Protein AF-A0A7X5N5S2-F1 (afdb_monomer_lite)

Sequence (81 aa):
IVTDVAGTTRDTLHEAIQLDGFELTLVDTAGLRDGGDAIEREGMRRARAELQRADLALVVLDARDPQAARDAIGDAIDAVP

InterPro domains:
  IPR006073 GTP binding domain [PF01926] (1-69)
  IPR027417 P-loop containing nucleoside triphosphate hydrolase [G3DSA:3.40.50.300] (1-71)
  IPR027417 P-loop containing nucleoside triphosphate hydrolase [SSF52540] (1-68)

Organism: Xanthomonas perforans (NCBI:txid442694)

pLDDT: mean 84.01, std 17.08, range [34.22, 96.75]

Secondary structure (DSSP, 8-state):
-----TT---S--EEEEEETTEEEEEE--PPP-S---HHHHHHHHHHHHHHTT-S-------TTSHHHHHHHHTTTTTT--

Structure (mmCIF, N/CA/C/O backbone):
data_AF-A0A7X5N5S2-F1
#
_entry.id   AF-A0A7X5N5S2-F1
#
loop_
_atom_site.group_PDB
_atom_site.id
_atom_site.type_symbol
_atom_site.label_atom_id
_atom_site.label_alt_id
_atom_site.label_comp_id
_atom_site.label_asym_id
_atom_site.label_entity_id
_atom_site.label_seq_id
_atom_site.pdbx_PDB_ins_code
_atom_site.Cartn_x
_atom_site.Cartn_y
_atom_site.Cartn_z
_atom_site.occupancy
_atom_site.B_iso_or_equiv
_atom_site.auth_seq_id
_atom_site.auth_comp_id
_atom_site.auth_asym_id
_atom_site.auth_atom_id
_atom_site.pdbx_PDB_model_num
ATOM 1 N N . ILE A 1 1 ? 19.737 7.926 12.500 1.00 37.44 1 ILE A N 1
ATOM 2 C CA . ILE A 1 1 ? 20.378 9.190 12.941 1.00 37.44 1 ILE A CA 1
ATOM 3 C C . ILE A 1 1 ? 19.265 10.043 13.526 1.00 37.44 1 ILE A C 1
ATOM 5 O O . ILE A 1 1 ? 18.365 10.400 12.776 1.00 37.44 1 ILE A O 1
ATOM 9 N N . VAL A 1 2 ? 19.278 10.240 14.845 1.00 35.12 2 VAL A N 1
ATOM 10 C CA . VAL A 1 2 ? 18.248 10.945 15.626 1.00 35.12 2 VAL A CA 1
ATOM 11 C C . VAL A 1 2 ? 18.792 12.330 15.976 1.00 35.12 2 VAL A C 1
ATOM 13 O O . VAL A 1 2 ? 19.974 12.445 16.295 1.00 35.12 2 VAL A O 1
ATOM 16 N N . THR A 1 3 ? 17.962 13.365 15.896 1.00 34.22 3 THR A N 1
ATOM 17 C CA . THR A 1 3 ? 18.275 14.717 16.385 1.00 34.22 3 THR A CA 1
ATOM 18 C C . THR A 1 3 ? 17.060 15.259 17.133 1.00 34.22 3 THR A C 1
ATOM 20 O O . THR A 1 3 ? 15.946 15.095 16.642 1.00 34.22 3 THR A O 1
ATOM 23 N N . ASP A 1 4 ? 17.281 15.935 18.264 1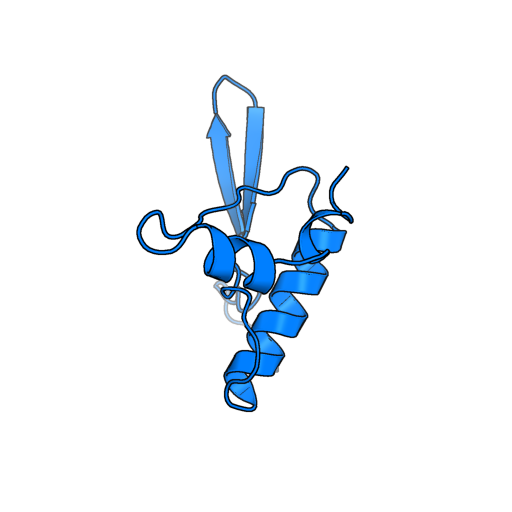.00 40.09 4 ASP A N 1
ATOM 24 C CA . ASP A 1 4 ? 16.269 16.459 19.204 1.00 40.09 4 ASP A CA 1
ATOM 25 C C . ASP A 1 4 ? 15.485 17.685 18.689 1.00 40.09 4 ASP A C 1
ATOM 27 O O . ASP A 1 4 ? 15.382 18.715 19.356 1.00 40.09 4 ASP A O 1
ATOM 31 N N . VAL A 1 5 ? 14.913 17.603 17.487 1.00 46.06 5 VAL A N 1
ATOM 32 C CA . VAL A 1 5 ? 14.020 18.642 16.953 1.00 46.06 5 VAL A CA 1
ATOM 33 C C . VAL A 1 5 ? 12.597 18.090 16.913 1.00 46.06 5 VAL A C 1
ATOM 35 O O . VAL A 1 5 ? 12.328 17.095 16.237 1.00 46.06 5 VAL A O 1
ATOM 38 N N . ALA A 1 6 ? 11.680 18.735 17.642 1.00 43.91 6 ALA A N 1
ATOM 39 C CA . ALA A 1 6 ? 10.246 18.485 17.527 1.00 43.91 6 ALA A CA 1
ATOM 40 C C . ALA A 1 6 ? 9.817 18.755 16.075 1.00 43.91 6 ALA A C 1
ATOM 42 O O . ALA A 1 6 ? 9.986 19.866 15.575 1.00 43.91 6 ALA A O 1
ATOM 43 N N . GLY A 1 7 ? 9.338 17.715 15.389 1.00 46.97 7 GLY A N 1
ATOM 44 C CA . GLY A 1 7 ? 9.152 17.703 13.930 1.00 46.97 7 GLY A CA 1
ATOM 45 C C . GLY A 1 7 ? 10.026 16.687 13.184 1.00 46.97 7 GLY A C 1
ATOM 46 O O . GLY A 1 7 ? 10.181 16.777 11.971 1.00 46.97 7 GLY A O 1
ATOM 47 N N . THR A 1 8 ? 10.613 15.717 13.883 1.00 51.06 8 THR A N 1
ATOM 48 C CA . THR A 1 8 ? 11.326 14.594 13.267 1.00 51.06 8 THR A CA 1
ATOM 49 C C . THR A 1 8 ? 10.400 13.396 13.066 1.00 51.06 8 THR A C 1
ATOM 51 O O . THR A 1 8 ? 10.475 12.419 13.798 1.00 51.06 8 THR A O 1
ATOM 54 N N . THR A 1 9 ? 9.559 13.425 12.035 1.00 46.47 9 THR A N 1
ATOM 55 C CA . THR A 1 9 ? 9.001 12.184 11.475 1.00 46.47 9 THR A CA 1
ATOM 56 C C . THR A 1 9 ? 9.672 11.926 10.137 1.00 46.47 9 THR A C 1
ATOM 58 O O . THR A 1 9 ? 9.324 12.463 9.091 1.00 46.47 9 THR A O 1
ATOM 61 N N . ARG A 1 10 ? 10.749 11.143 10.219 1.00 49.28 10 ARG A N 1
ATOM 62 C CA . ARG A 1 10 ? 11.449 10.543 9.075 1.00 49.28 10 ARG A CA 1
ATOM 63 C C . ARG A 1 10 ? 10.986 9.098 8.838 1.00 49.28 10 ARG A C 1
ATOM 65 O O . ARG A 1 10 ? 11.581 8.385 8.031 1.00 49.28 10 ARG A O 1
ATOM 72 N N . ASP A 1 11 ? 9.966 8.693 9.586 1.00 49.44 11 ASP A N 1
ATOM 73 C CA . ASP A 1 11 ? 9.196 7.478 9.402 1.00 49.44 11 ASP A CA 1
ATOM 74 C C . ASP A 1 11 ? 8.232 7.714 8.235 1.00 49.44 11 ASP A C 1
ATOM 76 O O . ASP A 1 11 ? 7.953 8.862 7.887 1.00 49.44 11 ASP A O 1
ATOM 80 N N . THR A 1 12 ? 7.798 6.645 7.578 1.00 53.44 12 THR A N 1
ATOM 81 C CA . THR A 1 12 ? 6.761 6.652 6.536 1.00 53.44 12 THR A CA 1
ATOM 82 C C . THR A 1 12 ? 5.682 7.702 6.833 1.00 53.44 12 THR A C 1
ATOM 84 O O . THR A 1 12 ? 5.313 7.895 7.993 1.00 53.44 12 THR A O 1
ATOM 87 N N . LEU A 1 13 ? 5.227 8.441 5.813 1.00 66.25 13 LEU A N 1
ATOM 88 C CA . LEU A 1 13 ? 4.183 9.454 5.987 1.00 66.25 13 LEU A CA 1
ATOM 89 C C . LEU A 1 13 ? 2.915 8.738 6.460 1.00 66.25 13 LEU A C 1
ATOM 91 O O . LEU A 1 13 ? 2.245 8.072 5.676 1.00 66.25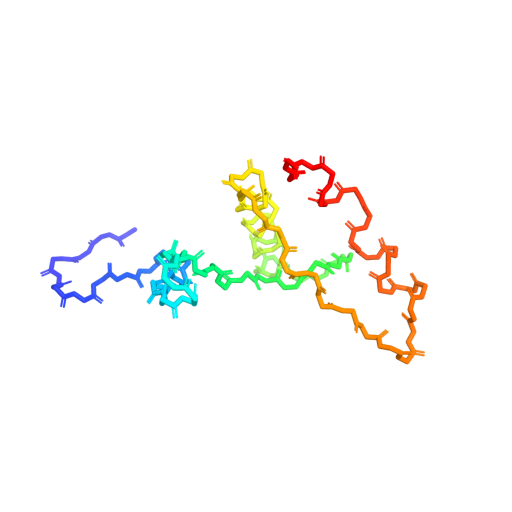 13 LEU A O 1
A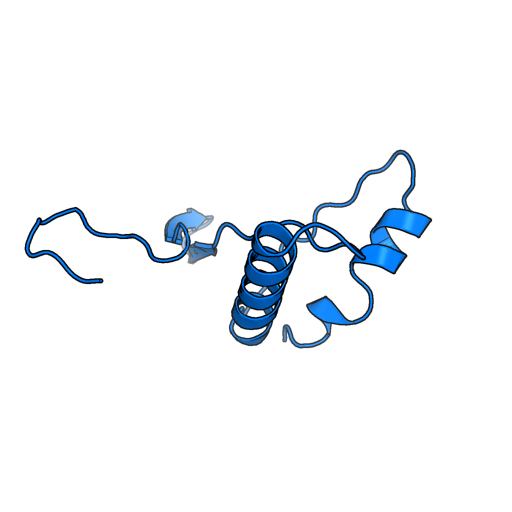TOM 95 N N . HIS A 1 14 ? 2.669 8.826 7.765 1.00 81.06 14 HIS A N 1
ATOM 96 C CA . HIS A 1 14 ? 1.486 8.313 8.428 1.00 81.06 14 HIS A CA 1
ATOM 97 C C . HIS A 1 14 ? 0.536 9.482 8.638 1.00 81.06 14 HIS A C 1
ATOM 99 O O . HIS A 1 14 ? 0.846 10.409 9.391 1.00 81.06 14 HIS A O 1
ATOM 105 N N . GLU A 1 15 ? -0.614 9.439 7.980 1.00 88.06 15 GLU A N 1
ATOM 106 C CA . GLU A 1 15 ? -1.651 10.452 8.127 1.00 88.06 15 GLU A CA 1
ATOM 107 C C . GLU A 1 15 ? -2.907 9.822 8.717 1.00 88.06 15 GLU A C 1
ATOM 109 O O . GLU A 1 15 ? -3.471 8.882 8.160 1.00 88.06 15 GLU A O 1
ATOM 114 N N . ALA A 1 16 ? -3.346 10.344 9.861 1.00 89.25 16 ALA A N 1
ATOM 115 C CA . ALA A 1 16 ? -4.616 9.959 10.453 1.00 89.25 16 ALA A CA 1
ATOM 116 C C . ALA A 1 16 ? -5.750 10.739 9.778 1.00 89.25 16 ALA A C 1
ATOM 118 O O . ALA A 1 16 ? -5.737 11.973 9.751 1.00 89.25 16 ALA A O 1
ATOM 119 N N . ILE A 1 17 ? -6.744 10.023 9.260 1.00 91.88 17 ILE A N 1
ATOM 120 C CA . ILE A 1 17 ? -7.952 10.598 8.666 1.00 91.88 17 ILE A CA 1
ATOM 121 C C . ILE A 1 17 ? -9.201 10.023 9.330 1.00 91.88 17 ILE A C 1
ATOM 123 O O . ILE A 1 17 ? -9.181 8.938 9.905 1.00 91.88 17 ILE A O 1
ATOM 127 N N . GLN A 1 18 ? -10.307 10.754 9.219 1.00 94.31 18 GLN A N 1
ATOM 128 C CA . GLN A 1 18 ? -11.631 10.286 9.618 1.00 94.31 18 GLN A CA 1
ATOM 129 C C . GLN A 1 18 ? -12.465 10.045 8.362 1.00 94.31 18 GLN A C 1
ATOM 131 O O . GLN A 1 18 ? -12.656 10.967 7.566 1.00 94.31 18 GLN A O 1
ATOM 136 N N . LEU A 1 19 ? -12.968 8.824 8.193 1.00 91.81 19 LEU A N 1
ATOM 137 C CA . LEU A 1 19 ? -13.827 8.441 7.075 1.00 91.81 19 LEU A CA 1
ATOM 138 C C . LEU A 1 19 ? -15.058 7.717 7.617 1.00 91.81 19 LEU A C 1
ATOM 140 O O . LEU A 1 19 ? -14.931 6.674 8.247 1.00 91.81 19 LEU A O 1
ATOM 144 N N . ASP A 1 20 ? -16.244 8.292 7.414 1.00 94.62 20 ASP A N 1
ATOM 145 C CA . ASP A 1 20 ? -17.528 7.736 7.872 1.00 94.62 20 ASP A CA 1
ATOM 146 C C . ASP A 1 20 ? -17.557 7.317 9.359 1.00 94.62 20 ASP A C 1
ATOM 148 O O . ASP A 1 20 ? -18.231 6.368 9.751 1.00 94.62 20 ASP A O 1
ATOM 152 N N . GLY A 1 21 ? -16.830 8.053 10.208 1.00 93.12 21 GLY A N 1
ATOM 153 C CA . GLY A 1 21 ? -16.729 7.790 11.648 1.00 93.12 21 GLY A CA 1
ATOM 154 C C . GLY A 1 21 ? -15.665 6.762 12.048 1.00 93.12 21 GLY A C 1
ATOM 155 O O . GLY A 1 21 ? -15.562 6.447 13.233 1.00 93.12 21 GLY A O 1
ATOM 156 N N . PHE A 1 22 ? -14.873 6.263 11.096 1.00 92.06 22 PHE A N 1
ATOM 157 C CA . PHE A 1 22 ? -13.705 5.422 11.342 1.00 92.06 22 PHE A CA 1
ATOM 158 C C . PHE A 1 22 ? -12.419 6.242 11.266 1.00 92.06 22 PHE A C 1
ATOM 160 O O . PHE A 1 22 ? -12.212 7.009 10.323 1.00 92.06 22 PHE A O 1
ATOM 167 N N . GLU A 1 23 ? -11.531 6.029 12.233 1.00 93.62 23 GLU A N 1
ATOM 168 C CA . GLU A 1 23 ? -10.168 6.543 12.181 1.00 93.62 23 GLU A CA 1
ATOM 169 C C . GLU A 1 23 ? -9.303 5.593 11.353 1.00 93.62 23 GLU A C 1
ATOM 171 O O . GLU A 1 23 ? -9.194 4.407 11.668 1.00 93.62 23 GLU A O 1
ATOM 176 N N . LEU A 1 24 ? -8.699 6.112 10.288 1.00 93.06 24 LEU A N 1
ATOM 177 C CA . LEU A 1 24 ? -7.793 5.365 9.423 1.00 93.06 24 LEU A CA 1
ATOM 178 C C . LEU A 1 24 ? -6.408 5.993 9.503 1.00 93.06 24 LEU A C 1
ATOM 180 O O . LEU A 1 24 ? -6.278 7.213 9.428 1.00 93.06 24 LEU A O 1
ATOM 184 N N . THR A 1 25 ? -5.374 5.161 9.597 1.00 93.31 25 THR A N 1
ATOM 185 C CA . THR A 1 25 ? -3.993 5.605 9.384 1.00 93.31 25 THR A CA 1
ATOM 186 C C . THR A 1 25 ? -3.593 5.259 7.958 1.00 93.31 25 THR A C 1
ATOM 188 O O . THR A 1 25 ? -3.462 4.085 7.617 1.00 93.31 25 THR A O 1
ATOM 191 N N . LEU A 1 26 ? -3.411 6.274 7.119 1.00 92.75 26 LEU A N 1
ATOM 192 C CA . LEU A 1 26 ? -2.861 6.105 5.781 1.00 92.75 26 LEU A CA 1
ATOM 193 C C . LEU A 1 26 ? -1.341 6.081 5.850 1.00 92.75 26 LEU A C 1
ATOM 195 O O . LEU A 1 26 ? -0.747 6.935 6.502 1.00 92.75 26 LEU A O 1
ATOM 199 N N . VAL A 1 27 ? -0.730 5.128 5.152 1.00 92.44 27 VAL A N 1
ATOM 200 C CA . VAL A 1 27 ? 0.726 4.997 5.048 1.00 92.44 27 VAL A CA 1
ATOM 201 C C . VAL A 1 27 ? 1.126 5.163 3.591 1.00 92.44 27 VAL A C 1
ATOM 203 O O . VAL A 1 27 ? 0.750 4.344 2.751 1.00 92.44 27 VAL A O 1
ATOM 206 N N . ASP A 1 28 ? 1.885 6.214 3.282 1.00 89.50 28 ASP A N 1
ATOM 207 C CA . ASP A 1 28 ? 2.445 6.388 1.940 1.00 89.50 28 ASP A CA 1
ATOM 208 C C . ASP A 1 28 ? 3.635 5.439 1.731 1.00 89.50 28 ASP A C 1
ATOM 210 O O . ASP A 1 28 ? 4.564 5.381 2.546 1.00 89.50 28 ASP A O 1
ATOM 214 N N . THR A 1 29 ? 3.611 4.675 0.639 1.00 91.44 29 THR A N 1
ATOM 215 C CA . THR A 1 29 ? 4.605 3.635 0.345 1.00 91.44 29 THR A CA 1
ATOM 216 C C . THR A 1 29 ? 5.210 3.823 -1.040 1.00 91.44 29 THR A C 1
ATOM 218 O O . THR A 1 29 ? 4.607 4.387 -1.950 1.00 91.44 29 THR A O 1
ATOM 221 N N . ALA A 1 30 ? 6.433 3.326 -1.231 1.00 91.62 30 ALA A N 1
ATOM 222 C CA . ALA A 1 30 ? 7.020 3.264 -2.563 1.00 91.62 30 ALA A CA 1
ATOM 223 C C . ALA A 1 30 ? 6.247 2.275 -3.451 1.00 91.62 30 ALA A C 1
ATOM 225 O O . ALA A 1 30 ? 5.850 1.202 -2.997 1.00 91.62 30 ALA A O 1
ATOM 226 N N . GLY A 1 31 ? 6.113 2.598 -4.739 1.00 91.19 31 GLY A N 1
ATOM 227 C CA . GLY A 1 31 ? 5.512 1.691 -5.716 1.00 91.19 31 GLY A CA 1
ATOM 228 C C . GLY A 1 31 ? 6.296 0.382 -5.853 1.00 91.19 31 GLY A C 1
ATOM 229 O O . GLY A 1 31 ? 7.528 0.382 -5.837 1.00 91.19 31 GLY A O 1
ATOM 230 N N . LEU A 1 32 ? 5.577 -0.729 -6.011 1.00 91.00 32 LEU A N 1
ATOM 231 C CA . LEU A 1 32 ? 6.157 -2.057 -6.190 1.00 91.00 32 LEU A CA 1
ATOM 232 C C . LEU A 1 32 ? 6.420 -2.335 -7.671 1.00 91.00 32 LEU A C 1
ATOM 234 O O . LEU A 1 32 ? 5.541 -2.150 -8.512 1.00 91.00 32 LEU A O 1
ATOM 238 N N . ARG A 1 33 ? 7.647 -2.754 -7.984 1.00 88.31 33 ARG A N 1
ATOM 239 C CA . ARG A 1 33 ? 8.086 -3.173 -9.319 1.00 88.31 33 ARG A CA 1
ATOM 240 C C . ARG A 1 33 ? 9.369 -3.993 -9.228 1.00 88.31 33 ARG A C 1
ATOM 242 O O . ARG A 1 33 ? 10.025 -4.023 -8.191 1.00 88.31 33 ARG A O 1
ATOM 249 N N . ASP A 1 34 ? 9.765 -4.602 -10.333 1.00 83.75 34 ASP A N 1
ATOM 250 C CA . ASP A 1 34 ? 11.067 -5.252 -10.420 1.00 83.75 34 ASP A CA 1
ATOM 251 C C . ASP A 1 34 ? 12.182 -4.263 -10.782 1.00 83.75 34 ASP A C 1
ATOM 253 O O . ASP A 1 34 ? 11.996 -3.310 -11.543 1.00 83.75 34 ASP A O 1
ATOM 257 N N . GLY A 1 35 ? 13.379 -4.522 -10.252 1.00 86.81 35 GLY A N 1
ATOM 258 C CA . GLY A 1 35 ? 14.586 -3.757 -10.558 1.00 86.81 35 GLY A CA 1
ATOM 259 C C . GLY A 1 35 ? 14.747 -2.482 -9.727 1.00 86.81 35 GLY A C 1
ATOM 260 O O . GLY A 1 35 ? 14.509 -2.472 -8.522 1.00 86.81 35 GLY A O 1
ATOM 261 N N . GLY A 1 36 ? 15.242 -1.427 -10.370 1.00 89.00 36 GLY A N 1
ATOM 262 C CA . GLY A 1 36 ? 15.555 -0.150 -9.733 1.00 89.00 36 GLY A CA 1
ATOM 263 C C . GLY A 1 36 ? 16.927 -0.089 -9.063 1.00 89.00 36 GLY A C 1
ATOM 264 O O . GLY A 1 36 ? 17.622 -1.102 -8.912 1.00 89.00 36 GLY A O 1
ATOM 265 N N . ASP A 1 37 ? 17.348 1.116 -8.692 1.00 94.00 37 ASP A N 1
ATOM 266 C CA . ASP A 1 37 ? 18.623 1.357 -8.012 1.00 94.00 37 ASP A CA 1
ATOM 267 C C . ASP A 1 37 ? 18.600 0.924 -6.527 1.00 94.00 37 ASP A C 1
ATOM 269 O O . ASP A 1 37 ? 17.638 0.343 -6.025 1.00 94.00 37 ASP A O 1
ATOM 273 N N . ALA A 1 38 ? 19.703 1.133 -5.802 1.00 92.00 38 ALA A N 1
ATOM 274 C CA . ALA A 1 38 ? 19.783 0.726 -4.397 1.00 92.00 38 ALA A CA 1
ATOM 275 C C . ALA A 1 38 ? 18.763 1.444 -3.494 1.00 92.00 38 ALA A C 1
ATOM 277 O O . ALA A 1 38 ? 18.311 0.855 -2.512 1.00 92.00 38 ALA A O 1
ATOM 278 N N . ILE A 1 39 ? 18.404 2.685 -3.824 1.00 90.69 39 ILE A N 1
ATOM 279 C CA . ILE A 1 39 ? 17.455 3.495 -3.058 1.00 90.69 39 ILE A CA 1
ATOM 280 C C . ILE A 1 39 ? 16.036 3.006 -3.338 1.00 90.69 39 ILE A C 1
ATOM 282 O O . ILE A 1 39 ? 15.274 2.774 -2.400 1.00 90.69 39 ILE A O 1
ATOM 286 N N . GLU A 1 40 ? 15.700 2.777 -4.606 1.00 90.94 40 GLU A N 1
ATOM 287 C CA . GLU A 1 40 ? 14.388 2.264 -5.008 1.00 90.94 40 GLU A CA 1
ATOM 288 C C . GLU A 1 40 ? 14.117 0.884 -4.409 1.00 90.94 40 GLU A C 1
ATOM 290 O O . GLU A 1 40 ? 13.050 0.655 -3.839 1.00 90.94 40 GLU A O 1
ATOM 295 N N . ARG A 1 41 ? 15.103 -0.021 -4.447 1.00 91.69 41 ARG A N 1
ATOM 296 C CA . ARG A 1 41 ? 14.972 -1.351 -3.831 1.00 91.69 41 ARG A CA 1
ATOM 297 C C . ARG A 1 41 ? 14.750 -1.282 -2.324 1.00 91.69 41 ARG A C 1
ATOM 299 O O . ARG A 1 41 ? 13.949 -2.049 -1.794 1.00 91.69 41 ARG A O 1
ATOM 306 N N . GLU A 1 42 ? 15.425 -0.368 -1.632 1.00 92.94 42 GLU A N 1
ATOM 307 C CA . GLU A 1 42 ? 15.198 -0.148 -0.201 1.00 92.94 42 GLU A CA 1
ATOM 308 C C . GLU A 1 42 ? 13.799 0.427 0.069 1.00 92.94 42 GLU A C 1
ATOM 310 O O . GLU A 1 42 ? 13.141 0.004 1.020 1.00 92.94 42 GLU A O 1
ATOM 315 N N . GLY A 1 43 ? 13.309 1.328 -0.788 1.00 92.31 43 GLY A N 1
ATOM 316 C CA . GLY A 1 43 ? 11.932 1.824 -0.736 1.00 92.31 43 GLY A CA 1
ATOM 317 C C . GLY A 1 43 ? 10.906 0.698 -0.877 1.00 92.31 43 GLY A C 1
ATOM 318 O O . GLY A 1 43 ? 10.016 0.567 -0.039 1.00 92.31 43 GLY A O 1
ATOM 319 N N . MET A 1 44 ? 11.076 -0.175 -1.872 1.00 92.31 44 MET A N 1
ATOM 320 C CA . MET A 1 44 ? 10.191 -1.327 -2.090 1.00 92.31 44 MET A CA 1
ATOM 321 C C . MET A 1 44 ? 10.258 -2.342 -0.950 1.00 92.31 44 MET A C 1
ATOM 323 O O . MET A 1 44 ? 9.238 -2.908 -0.559 1.00 92.31 44 MET A O 1
ATOM 327 N N . ARG A 1 45 ? 11.444 -2.554 -0.366 1.00 92.00 45 ARG A N 1
ATOM 328 C CA . ARG A 1 45 ? 11.598 -3.406 0.819 1.00 92.00 45 ARG A CA 1
ATOM 329 C C . ARG A 1 45 ? 10.792 -2.864 2.003 1.00 92.00 45 ARG A C 1
ATOM 331 O O . ARG A 1 45 ? 10.173 -3.648 2.716 1.00 92.00 45 ARG A O 1
ATOM 338 N N . ARG A 1 46 ? 10.788 -1.543 2.210 1.00 91.75 46 ARG A N 1
ATOM 339 C CA . ARG A 1 46 ? 9.978 -0.893 3.256 1.00 91.75 46 ARG A CA 1
ATOM 340 C C . ARG A 1 46 ? 8.488 -0.976 2.949 1.00 91.75 46 ARG A C 1
ATOM 342 O O . ARG A 1 46 ? 7.744 -1.387 3.825 1.00 91.75 46 ARG A O 1
ATOM 349 N N . ALA A 1 47 ? 8.074 -0.699 1.713 1.00 92.56 47 ALA A N 1
ATOM 350 C CA . ALA A 1 47 ? 6.678 -0.831 1.287 1.00 92.56 47 ALA A CA 1
ATOM 351 C C . ALA A 1 47 ? 6.122 -2.240 1.560 1.00 92.56 47 ALA A C 1
ATOM 353 O O . ALA A 1 47 ? 5.047 -2.387 2.134 1.00 92.56 47 ALA A O 1
ATOM 354 N N . ARG A 1 48 ? 6.900 -3.286 1.244 1.00 92.12 48 ARG A N 1
ATOM 355 C CA . ARG A 1 48 ? 6.537 -4.679 1.556 1.00 92.12 48 ARG A CA 1
ATOM 356 C C . ARG A 1 48 ? 6.424 -4.944 3.062 1.00 92.12 48 ARG A C 1
ATOM 358 O O . ARG A 1 48 ? 5.566 -5.716 3.469 1.00 92.12 48 ARG A O 1
ATOM 365 N N . ALA A 1 49 ? 7.268 -4.322 3.885 1.00 91.94 49 ALA A N 1
ATOM 366 C CA . ALA A 1 49 ? 7.184 -4.454 5.340 1.00 91.94 49 ALA A CA 1
ATOM 367 C C . ALA A 1 49 ? 5.952 -3.739 5.927 1.00 91.94 49 ALA A C 1
ATOM 369 O O . ALA A 1 49 ? 5.358 -4.255 6.870 1.00 91.94 49 ALA A O 1
ATOM 370 N N . GLU A 1 50 ? 5.548 -2.598 5.362 1.00 92.25 50 GLU A N 1
ATOM 371 C CA . GLU A 1 50 ? 4.309 -1.911 5.756 1.00 92.25 50 GLU A CA 1
ATOM 372 C C . GLU A 1 50 ? 3.068 -2.720 5.366 1.00 92.25 50 GLU A C 1
ATOM 374 O O . GLU A 1 50 ? 2.175 -2.892 6.190 1.00 92.25 50 GLU A O 1
ATOM 379 N N . LEU A 1 51 ? 3.041 -3.313 4.164 1.00 92.81 51 LEU A N 1
ATOM 380 C CA . LEU A 1 51 ? 1.940 -4.188 3.735 1.00 92.81 51 LEU A CA 1
ATOM 381 C C . LEU A 1 51 ? 1.721 -5.374 4.685 1.00 92.81 51 LEU A C 1
ATOM 383 O O . LEU A 1 51 ? 0.584 -5.715 4.972 1.00 92.81 51 LEU A O 1
ATOM 387 N N . GLN A 1 52 ? 2.786 -5.956 5.246 1.00 92.50 52 GLN A N 1
ATOM 388 C CA . GLN A 1 52 ? 2.676 -7.039 6.239 1.00 92.50 52 GLN A CA 1
ATOM 389 C C . GLN A 1 52 ? 2.027 -6.614 7.565 1.00 92.50 52 GLN A C 1
ATOM 391 O O . GLN A 1 52 ? 1.663 -7.469 8.370 1.00 92.50 52 GLN A O 1
ATOM 396 N N . ARG A 1 53 ? 1.961 -5.310 7.840 1.00 91.62 53 ARG A N 1
ATOM 397 C CA . ARG A 1 53 ? 1.393 -4.741 9.069 1.00 91.62 53 ARG A CA 1
ATOM 398 C C . ARG A 1 53 ? 0.043 -4.072 8.825 1.00 91.62 53 ARG A C 1
ATOM 400 O O . ARG A 1 53 ? -0.582 -3.651 9.792 1.00 91.62 53 ARG A O 1
ATOM 407 N N . ALA A 1 54 ? -0.354 -3.918 7.565 1.00 93.62 54 ALA A N 1
ATOM 408 C CA . ALA A 1 54 ? -1.565 -3.220 7.187 1.00 93.62 54 ALA A CA 1
ATOM 409 C C . ALA A 1 54 ? -2.792 -4.106 7.415 1.00 93.62 54 ALA A C 1
ATOM 411 O O . ALA A 1 54 ? -2.799 -5.276 7.040 1.00 93.62 54 ALA A O 1
ATOM 412 N N . ASP A 1 55 ? -3.850 -3.517 7.968 1.00 94.69 55 ASP A N 1
ATOM 413 C CA . ASP A 1 55 ? -5.165 -4.161 8.057 1.00 94.69 55 ASP A CA 1
ATOM 414 C C . ASP A 1 55 ? -5.924 -4.109 6.718 1.00 94.69 55 ASP A C 1
ATOM 416 O O . ASP A 1 55 ? -6.858 -4.872 6.496 1.00 94.69 55 ASP A O 1
ATOM 420 N N . LEU A 1 56 ? -5.549 -3.180 5.829 1.00 94.12 56 LEU A N 1
ATOM 421 C CA . LEU A 1 56 ? -6.141 -2.989 4.507 1.00 94.12 56 LEU A CA 1
ATOM 422 C C . LEU A 1 56 ? -5.103 -2.408 3.540 1.00 94.12 56 LEU A C 1
ATOM 424 O O . LEU A 1 56 ? -4.383 -1.471 3.885 1.00 94.12 56 LEU A O 1
ATOM 428 N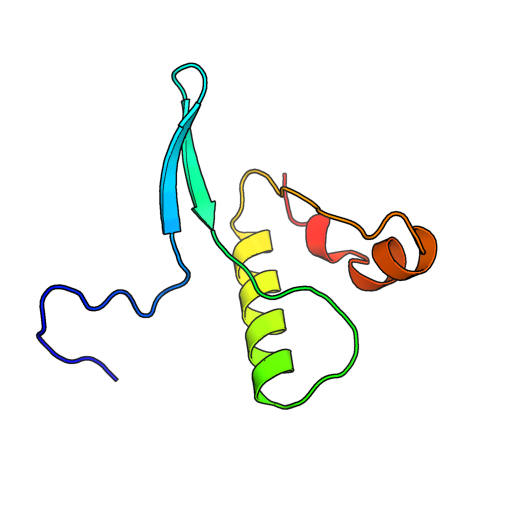 N . ALA A 1 57 ? -5.084 -2.897 2.298 1.00 94.00 57 ALA A N 1
ATOM 429 C CA . ALA A 1 57 ? -4.266 -2.343 1.224 1.00 94.00 57 ALA A CA 1
ATOM 430 C C . ALA A 1 57 ? -5.122 -1.626 0.178 1.00 94.00 57 ALA A C 1
ATOM 432 O O . ALA A 1 57 ? -5.993 -2.219 -0.461 1.00 94.00 57 ALA A O 1
ATOM 433 N N . LEU A 1 58 ? -4.820 -0.346 -0.052 1.00 93.56 58 LEU A N 1
ATOM 434 C CA . LEU A 1 58 ? -5.353 0.406 -1.182 1.00 93.56 58 LEU A CA 1
ATOM 435 C C . LEU A 1 58 ? -4.434 0.222 -2.392 1.00 93.56 58 LEU A C 1
ATOM 437 O O . LEU A 1 58 ? -3.388 0.858 -2.506 1.00 93.56 58 LEU A O 1
ATOM 441 N N . VAL A 1 59 ? -4.834 -0.657 -3.306 1.00 93.12 59 VAL A N 1
ATOM 442 C CA . VAL A 1 59 ? -4.037 -0.994 -4.486 1.00 93.12 59 VAL A CA 1
ATOM 443 C C . VAL A 1 59 ? -4.423 -0.112 -5.669 1.00 93.12 59 VAL A C 1
ATOM 445 O O . VAL A 1 59 ? -5.561 -0.144 -6.138 1.00 93.12 59 VAL A O 1
ATOM 448 N N . VAL A 1 60 ? -3.455 0.644 -6.190 1.00 93.12 60 VAL A N 1
ATOM 449 C CA . VAL A 1 60 ? -3.634 1.498 -7.371 1.00 93.12 60 VAL A CA 1
ATOM 450 C C . VAL A 1 60 ? -2.845 0.917 -8.541 1.00 93.12 60 VAL A C 1
ATOM 452 O O . VAL A 1 60 ? -1.626 0.782 -8.471 1.00 93.12 60 VAL A O 1
ATOM 455 N N . LEU A 1 61 ? -3.547 0.578 -9.624 1.00 92.31 61 LEU A N 1
ATOM 456 C CA . LEU A 1 61 ? -2.975 -0.032 -10.828 1.00 92.31 61 LEU A CA 1
ATOM 457 C C . LEU A 1 61 ? -3.100 0.900 -12.032 1.00 92.31 61 LEU A C 1
ATOM 459 O O . LEU A 1 61 ? -4.098 1.605 -12.185 1.00 92.31 61 LEU A O 1
ATOM 463 N N . ASP A 1 62 ? -2.117 0.848 -12.930 1.00 92.31 62 ASP A N 1
ATOM 464 C CA . ASP A 1 62 ? -2.208 1.529 -14.219 1.00 92.31 62 ASP A CA 1
ATOM 465 C C . ASP A 1 62 ? -3.185 0.793 -15.148 1.00 92.31 62 ASP A C 1
ATOM 467 O O . ASP A 1 62 ? -2.959 -0.349 -15.550 1.00 92.31 62 ASP A O 1
ATOM 471 N N . ALA A 1 63 ? -4.271 1.467 -15.527 1.00 95.31 63 ALA A N 1
ATOM 472 C CA . ALA A 1 63 ? -5.295 0.908 -16.404 1.00 95.31 63 ALA A CA 1
ATOM 473 C C . ALA A 1 63 ? -4.832 0.724 -17.863 1.00 95.31 63 ALA A C 1
ATOM 475 O O . ALA A 1 63 ? -5.504 0.032 -18.628 1.00 95.31 63 ALA A O 1
ATOM 476 N N . ARG A 1 64 ? -3.714 1.341 -18.270 1.00 96.75 64 ARG A N 1
ATOM 477 C CA . ARG A 1 64 ? -3.166 1.211 -19.633 1.00 96.75 64 ARG A CA 1
ATOM 478 C C . ARG A 1 64 ? -2.482 -0.134 -19.857 1.00 96.75 64 ARG A C 1
ATOM 480 O O . ARG A 1 64 ? -2.495 -0.623 -20.982 1.00 96.75 64 ARG A O 1
ATOM 487 N N . ASP A 1 65 ? -1.924 -0.718 -18.797 1.00 94.06 65 ASP A N 1
ATOM 488 C CA . ASP A 1 65 ? -1.355 -2.068 -18.805 1.00 94.06 65 ASP A CA 1
ATOM 489 C C . ASP A 1 65 ? -1.719 -2.830 -17.513 1.00 94.06 65 ASP A C 1
ATOM 491 O O . ASP A 1 65 ? -0.901 -2.989 -16.601 1.00 94.06 65 ASP A O 1
ATOM 495 N N . PRO A 1 66 ? -2.972 -3.315 -17.408 1.00 90.50 66 PRO A N 1
ATOM 496 C CA . PRO A 1 66 ? -3.459 -3.970 -16.197 1.00 90.50 66 PRO A CA 1
ATOM 497 C C . PRO A 1 66 ? -2.787 -5.310 -15.897 1.00 90.50 66 PRO A C 1
ATOM 499 O O . PRO A 1 66 ? -2.944 -5.824 -14.788 1.00 90.50 66 PRO A O 1
ATOM 502 N N . GLN A 1 67 ? -2.138 -5.934 -16.886 1.00 92.25 67 GLN A N 1
ATOM 503 C CA . GLN A 1 67 ? -1.457 -7.209 -16.677 1.00 92.25 67 GLN A CA 1
ATOM 504 C C . GLN A 1 67 ? -0.084 -6.962 -16.065 1.00 92.25 67 GLN A C 1
ATOM 506 O O . GLN A 1 67 ? 0.174 -7.477 -14.981 1.00 92.25 67 GLN A O 1
ATOM 511 N N . ALA A 1 68 ? 0.729 -6.093 -16.673 1.00 90.94 68 ALA A N 1
ATOM 512 C CA . ALA A 1 68 ? 2.028 -5.740 -16.108 1.00 90.94 68 ALA A CA 1
ATOM 513 C C . ALA A 1 68 ? 1.894 -5.137 -14.700 1.00 90.94 68 ALA A C 1
ATOM 515 O O . ALA A 1 68 ? 2.699 -5.433 -13.821 1.00 90.94 68 ALA A O 1
ATOM 516 N N . ALA A 1 69 ? 0.850 -4.334 -14.457 1.00 90.06 69 ALA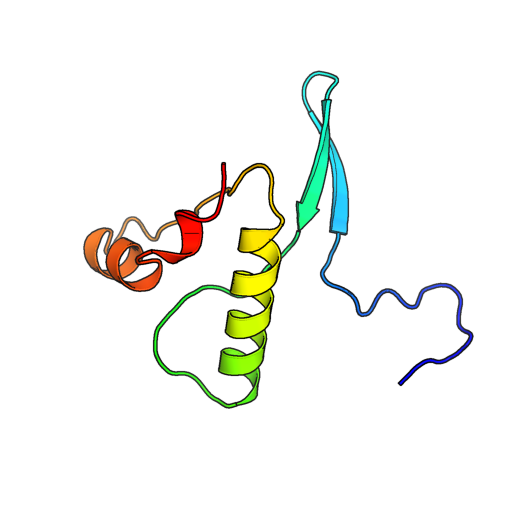 A N 1
ATOM 517 C CA . ALA A 1 69 ? 0.590 -3.771 -13.135 1.00 90.06 69 ALA A CA 1
ATOM 518 C C . ALA A 1 69 ? 0.262 -4.848 -12.082 1.00 90.06 69 ALA A C 1
ATOM 520 O O . ALA A 1 69 ? 0.710 -4.741 -10.943 1.00 90.06 69 ALA A O 1
ATOM 521 N N . ARG A 1 70 ? -0.485 -5.899 -12.451 1.00 90.12 70 ARG A N 1
ATOM 522 C CA . ARG A 1 70 ? -0.761 -7.035 -11.553 1.00 90.12 70 ARG A CA 1
ATOM 523 C C . ARG A 1 70 ? 0.485 -7.876 -11.306 1.00 90.12 70 ARG A C 1
ATOM 525 O O . ARG A 1 70 ? 0.758 -8.212 -10.158 1.00 90.12 70 ARG A O 1
ATOM 532 N N . ASP A 1 71 ? 1.257 -8.145 -12.354 1.00 90.62 71 ASP A N 1
ATOM 533 C CA . ASP A 1 71 ? 2.503 -8.906 -12.252 1.00 90.62 71 ASP A CA 1
ATOM 534 C C . ASP A 1 71 ? 3.516 -8.192 -11.333 1.00 90.62 71 ASP A C 1
ATOM 536 O O . ASP A 1 71 ? 4.173 -8.838 -10.523 1.00 90.62 71 ASP A O 1
ATOM 540 N N . ALA A 1 72 ? 3.583 -6.855 -11.388 1.00 87.94 72 ALA A N 1
ATOM 541 C CA . ALA A 1 72 ? 4.467 -6.045 -10.545 1.00 87.94 72 ALA A CA 1
ATOM 542 C C . ALA A 1 72 ? 4.126 -6.095 -9.043 1.00 87.94 72 ALA A C 1
ATOM 544 O O . ALA A 1 72 ? 5.021 -5.967 -8.203 1.00 87.94 72 ALA A O 1
ATOM 545 N N . ILE A 1 73 ? 2.847 -6.270 -8.694 1.00 89.19 73 ILE A N 1
ATOM 546 C CA . ILE A 1 73 ? 2.423 -6.440 -7.297 1.00 89.19 73 ILE A CA 1
ATOM 547 C C . ILE A 1 73 ? 2.646 -7.880 -6.839 1.00 89.19 73 ILE A C 1
ATOM 549 O O . ILE A 1 73 ? 3.098 -8.093 -5.711 1.00 89.19 73 ILE A O 1
ATOM 553 N N . GLY A 1 74 ? 2.385 -8.856 -7.711 1.00 88.25 74 GLY A N 1
ATOM 554 C CA . 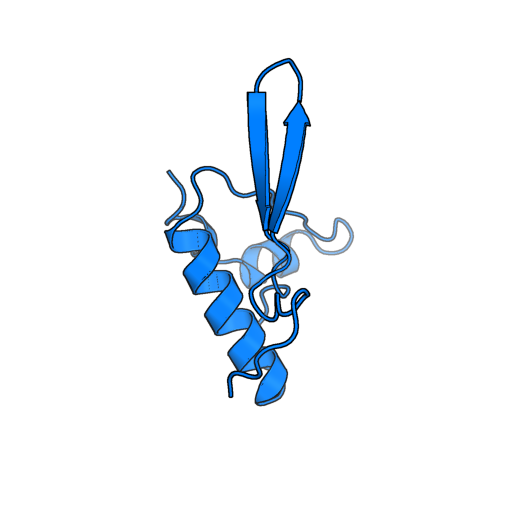GLY A 1 74 ? 2.562 -10.272 -7.404 1.00 88.25 74 GLY A CA 1
ATOM 555 C C . GLY A 1 74 ? 1.790 -10.683 -6.148 1.00 88.25 74 GLY A C 1
ATOM 556 O O . GLY A 1 74 ? 0.605 -10.390 -6.019 1.00 88.25 74 GLY A O 1
ATOM 557 N N . ASP A 1 75 ? 2.490 -11.326 -5.218 1.00 89.38 75 ASP A N 1
ATOM 558 C CA . ASP A 1 75 ? 1.985 -11.814 -3.928 1.00 89.38 75 ASP A CA 1
ATOM 559 C C . ASP A 1 75 ? 2.093 -10.780 -2.791 1.00 89.38 75 ASP A C 1
ATOM 561 O O . ASP A 1 75 ? 1.803 -11.077 -1.633 1.00 89.38 75 ASP A O 1
ATOM 565 N N . ALA A 1 76 ? 2.527 -9.546 -3.079 1.00 87.75 76 ALA A N 1
ATOM 566 C CA . ALA A 1 76 ? 2.852 -8.572 -2.035 1.00 87.75 76 ALA A CA 1
ATOM 567 C C . ALA A 1 76 ? 1.657 -8.195 -1.146 1.00 87.75 76 ALA A C 1
ATOM 569 O O . ALA A 1 76 ? 1.856 -7.794 -0.000 1.00 87.75 76 ALA A O 1
ATOM 570 N N . ILE A 1 77 ? 0.439 -8.304 -1.678 1.00 90.19 77 ILE A N 1
ATOM 571 C CA . ILE A 1 77 ? -0.803 -7.976 -0.971 1.00 90.19 77 ILE A CA 1
ATOM 572 C C . ILE A 1 77 ? -1.431 -9.185 -0.273 1.00 90.19 77 ILE A C 1
ATOM 574 O O . ILE A 1 77 ? -2.339 -8.997 0.525 1.00 90.19 77 ILE A O 1
ATOM 578 N N . ASP A 1 78 ? -0.928 -10.401 -0.503 1.00 91.25 78 ASP A N 1
ATOM 579 C CA . ASP A 1 78 ? -1.482 -11.630 0.088 1.00 91.25 78 ASP A CA 1
ATOM 580 C C . ASP A 1 78 ? -1.272 -11.693 1.611 1.00 91.25 78 ASP A C 1
ATOM 582 O O . ASP A 1 78 ? -1.916 -12.474 2.308 1.00 91.25 78 ASP A O 1
ATOM 586 N N . ALA A 1 79 ? -0.344 -10.883 2.132 1.00 83.81 79 ALA A N 1
ATOM 587 C CA . ALA A 1 79 ? -0.072 -10.755 3.561 1.00 83.81 79 ALA A CA 1
ATOM 588 C C . ALA A 1 79 ? -1.063 -9.834 4.295 1.00 83.81 79 ALA A C 1
ATOM 590 O O . ALA A 1 79 ? -1.018 -9.768 5.523 1.00 83.81 79 ALA A O 1
ATOM 591 N N . VAL A 1 80 ? -1.911 -9.115 3.556 1.00 91.44 80 VAL A N 1
ATOM 592 C CA . VAL A 1 80 ? -2.928 -8.220 4.111 1.00 91.44 80 VAL A CA 1
ATOM 593 C C . VAL A 1 80 ? -4.190 -9.050 4.403 1.00 91.44 80 VAL A C 1
ATOM 595 O O . VAL A 1 80 ? -4.586 -9.821 3.527 1.00 91.44 80 VAL A O 1
ATOM 598 N N . PRO A 1 81 ? -4.789 -8.945 5.608 1.00 83.62 81 PRO A N 1
ATOM 599 C CA . PRO A 1 81 ? -5.948 -9.746 6.021 1.00 83.62 81 PRO A CA 1
ATOM 600 C C . PRO A 1 81 ? -7.194 -9.655 5.129 1.00 83.62 81 PRO A C 1
ATOM 602 O O . PRO A 1 81 ? -7.421 -8.602 4.489 1.00 83.62 81 PRO A O 1
#

Radius of gyration: 15.01 Å; chains: 1; bounding box: 38×30×39 Å

Foldseek 3Di:
DDDPDDPPPPDFPWDWDADPNDTDTDGDAQFFAPDDDPVSVVRNVVRLVVLLVDLDDDQDADPVCRPRRCVRCDCSNVSHD